Protein AF-A0A238JEQ0-F1 (afdb_monomer_lite)

Sequence (61 aa):
MEQLIAEIAEKHLRLETLEEQKSDRLDFKEHAVWNIKAALEAAYAAGAASTKLEAVTRQGK

Structure (mmCIF, N/CA/C/O backbone):
data_AF-A0A238JEQ0-F1
#
_entry.id   AF-A0A238JEQ0-F1
#
loop_
_atom_site.group_PDB
_atom_site.id
_atom_site.type_symbol
_atom_site.label_atom_id
_atom_site.label_alt_id
_atom_site.label_comp_id
_atom_site.label_asym_id
_atom_site.label_entity_id
_atom_site.label_seq_id
_atom_site.pdbx_PDB_ins_code
_atom_site.Cartn_x
_atom_site.Cartn_y
_atom_site.Cartn_z
_atom_site.occupancy
_atom_site.B_iso_or_equiv
_atom_site.auth_seq_id
_atom_site.auth_comp_id
_atom_site.auth_asym_id
_atom_site.auth_atom_id
_atom_site.pdbx_PDB_model_num
ATOM 1 N N . MET A 1 1 ? -1.842 -1.462 12.316 1.00 66.12 1 MET A N 1
ATOM 2 C CA . MET A 1 1 ? -1.915 -0.487 11.206 1.00 66.12 1 MET A CA 1
ATOM 3 C C . MET A 1 1 ? -1.028 -0.928 10.052 1.00 66.12 1 MET A C 1
ATOM 5 O O . MET A 1 1 ? -1.546 -1.079 8.960 1.00 66.12 1 MET A O 1
ATOM 9 N N . GLU A 1 2 ? 0.249 -1.224 10.301 1.00 78.62 2 GLU A N 1
ATOM 10 C CA . GLU A 1 2 ? 1.208 -1.664 9.269 1.00 78.62 2 GLU A CA 1
ATOM 11 C C . GLU A 1 2 ? 0.775 -2.930 8.513 1.00 78.62 2 GLU A C 1
ATOM 13 O O . GLU A 1 2 ? 0.760 -2.921 7.289 1.00 78.62 2 GLU A O 1
ATOM 18 N N . GLN A 1 3 ? 0.309 -3.971 9.215 1.00 88.69 3 GLN A N 1
ATOM 19 C CA . GLN A 1 3 ? -0.173 -5.211 8.578 1.00 88.69 3 GLN A CA 1
ATOM 20 C C . GLN A 1 3 ? -1.342 -4.972 7.608 1.00 88.69 3 GLN A C 1
ATOM 22 O O . GLN A 1 3 ? -1.342 -5.475 6.494 1.00 88.69 3 GLN A O 1
ATOM 27 N N . LEU A 1 4 ? -2.302 -4.129 7.996 1.00 93.44 4 LEU A N 1
ATOM 28 C CA . LEU A 1 4 ? -3.471 -3.815 7.172 1.00 93.44 4 LEU A CA 1
ATOM 29 C C . LEU A 1 4 ? -3.096 -3.033 5.907 1.00 93.44 4 LEU A C 1
ATOM 31 O O . LEU A 1 4 ? -3.667 -3.250 4.843 1.00 93.44 4 LEU A O 1
ATOM 35 N N . ILE A 1 5 ? -2.130 -2.119 6.016 1.00 94.19 5 ILE A N 1
ATOM 36 C CA . ILE A 1 5 ? -1.626 -1.367 4.863 1.00 94.19 5 ILE A CA 1
ATOM 37 C C . ILE A 1 5 ? -0.858 -2.306 3.921 1.00 94.19 5 ILE A C 1
ATOM 39 O O . ILE A 1 5 ? -1.044 -2.215 2.708 1.00 94.19 5 ILE A O 1
ATOM 43 N N . ALA A 1 6 ? -0.065 -3.239 4.460 1.00 95.69 6 ALA A N 1
ATOM 44 C CA . ALA A 1 6 ? 0.634 -4.253 3.672 1.00 95.69 6 ALA A CA 1
ATOM 45 C C . ALA A 1 6 ? -0.343 -5.161 2.904 1.00 95.69 6 ALA A C 1
ATOM 47 O O . ALA A 1 6 ? -0.184 -5.339 1.700 1.00 95.69 6 ALA A O 1
ATOM 48 N N . GLU A 1 7 ? -1.413 -5.638 3.547 1.00 96.31 7 GLU A N 1
ATOM 49 C CA . GLU A 1 7 ? -2.461 -6.433 2.887 1.00 96.31 7 GLU A CA 1
ATOM 50 C C . GLU A 1 7 ? -3.147 -5.667 1.743 1.00 96.31 7 GLU A C 1
ATOM 52 O O . GLU A 1 7 ? -3.413 -6.217 0.671 1.00 96.31 7 GLU A O 1
ATOM 57 N N . ILE A 1 8 ? -3.434 -4.376 1.941 1.00 97.56 8 ILE A N 1
ATOM 58 C CA . ILE A 1 8 ? -4.026 -3.524 0.899 1.00 97.56 8 ILE A CA 1
ATOM 59 C C . ILE A 1 8 ? -3.049 -3.349 -0.271 1.00 97.56 8 ILE A C 1
ATOM 61 O O . ILE A 1 8 ? -3.459 -3.444 -1.432 1.00 97.56 8 ILE A O 1
ATOM 65 N N . ALA A 1 9 ? -1.768 -3.112 0.016 1.00 97.12 9 ALA A N 1
ATOM 66 C CA . ALA A 1 9 ? -0.731 -2.967 -0.999 1.00 97.12 9 ALA A CA 1
ATOM 67 C C . ALA A 1 9 ? -0.534 -4.260 -1.805 1.00 97.12 9 ALA A C 1
ATOM 69 O O . ALA A 1 9 ? -0.504 -4.217 -3.037 1.00 97.12 9 ALA A O 1
ATOM 70 N N . GLU A 1 10 ? -0.495 -5.415 -1.146 1.00 97.19 10 GLU A N 1
ATOM 71 C CA . GLU A 1 10 ? -0.419 -6.717 -1.808 1.00 97.19 10 GLU A CA 1
ATOM 72 C C . GLU A 1 10 ? -1.640 -6.933 -2.714 1.00 97.19 10 GLU A C 1
ATOM 74 O O . GLU A 1 10 ? -1.513 -7.202 -3.910 1.00 97.19 10 GLU A O 1
ATOM 79 N N . LYS A 1 11 ? -2.847 -6.726 -2.182 1.00 97.88 11 LYS A N 1
ATOM 80 C CA . LYS A 1 11 ? -4.095 -7.005 -2.898 1.00 97.88 11 LYS A CA 1
ATOM 81 C C . LYS A 1 11 ? -4.322 -6.102 -4.109 1.00 97.88 11 LYS A C 1
ATOM 83 O O . LYS A 1 11 ? -4.775 -6.575 -5.152 1.00 97.88 11 LYS A O 1
ATOM 88 N N . HIS A 1 12 ? -4.073 -4.801 -3.971 1.00 98.19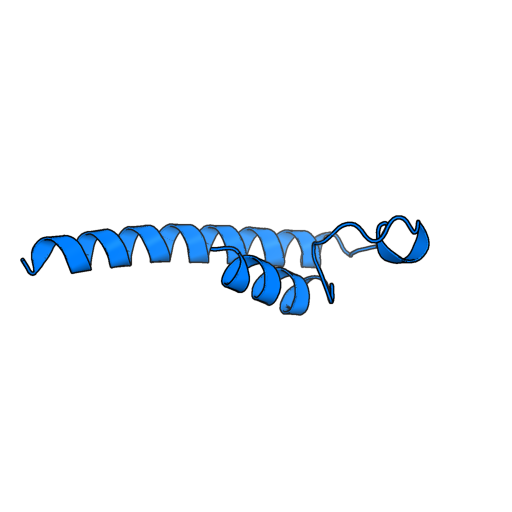 12 HIS A N 1
ATOM 89 C CA . HIS A 1 12 ? -4.430 -3.814 -4.994 1.00 98.19 12 HIS A CA 1
ATOM 90 C C . HIS A 1 12 ? -3.258 -3.431 -5.899 1.00 98.19 12 HIS A C 1
ATOM 92 O O . HIS A 1 12 ? -3.468 -3.143 -7.080 1.00 98.19 12 HIS A O 1
ATOM 98 N N . LEU A 1 13 ? -2.033 -3.446 -5.372 1.00 97.31 13 LEU A N 1
ATOM 99 C CA . LEU A 1 13 ? -0.829 -3.026 -6.090 1.00 97.31 13 LEU A CA 1
ATOM 100 C C . LEU A 1 13 ? 0.110 -4.201 -6.406 1.00 97.31 13 LEU A C 1
ATOM 102 O O . LEU A 1 13 ? 0.984 -4.054 -7.257 1.00 97.31 13 LEU A O 1
ATOM 106 N N . ARG A 1 14 ? -0.105 -5.389 -5.816 1.00 96.00 14 ARG A N 1
ATOM 107 C CA . ARG A 1 14 ? 0.787 -6.561 -5.934 1.00 96.00 14 ARG A CA 1
ATOM 108 C C . ARG A 1 14 ? 2.216 -6.249 -5.492 1.00 96.00 14 ARG A C 1
ATOM 110 O O . ARG A 1 14 ? 3.180 -6.700 -6.111 1.00 96.00 14 ARG A O 1
ATOM 117 N N . LEU A 1 15 ? 2.331 -5.442 -4.441 1.00 95.81 15 LEU A N 1
ATOM 118 C CA . LEU A 1 15 ? 3.590 -5.175 -3.761 1.00 95.81 15 LEU A CA 1
ATOM 119 C C . LEU A 1 15 ? 3.795 -6.236 -2.681 1.00 95.81 15 LEU A C 1
ATOM 121 O O . LEU A 1 15 ? 2.944 -6.403 -1.817 1.00 95.81 15 LEU A O 1
ATOM 125 N N . GLU A 1 16 ? 4.915 -6.948 -2.753 1.00 92.50 16 GLU A N 1
ATOM 126 C CA . GLU A 1 16 ? 5.295 -7.968 -1.765 1.00 92.50 16 GLU A CA 1
ATOM 127 C C . GLU A 1 16 ? 5.743 -7.341 -0.437 1.00 92.50 16 GLU A C 1
ATOM 129 O O . GLU A 1 16 ? 5.570 -7.918 0.631 1.00 92.50 16 GLU A O 1
ATOM 134 N N . THR A 1 17 ? 6.309 -6.138 -0.503 1.00 94.62 17 THR A N 1
ATOM 135 C CA . THR A 1 17 ? 6.751 -5.373 0.659 1.00 94.62 17 THR A CA 1
ATOM 136 C C . THR A 1 17 ? 6.601 -3.879 0.392 1.00 94.62 17 THR A C 1
ATOM 138 O O . THR A 1 17 ? 6.604 -3.441 -0.761 1.00 94.62 17 THR A O 1
ATOM 141 N N . LEU A 1 18 ? 6.461 -3.110 1.470 1.00 94.38 18 LEU A N 1
ATOM 142 C CA . LEU A 1 18 ? 6.516 -1.646 1.469 1.00 94.38 18 LEU A CA 1
ATOM 143 C C . LEU A 1 18 ? 7.856 -1.113 1.999 1.00 94.38 18 LEU A C 1
ATOM 145 O O . LEU A 1 18 ? 8.052 0.097 2.048 1.00 94.38 18 LEU A O 1
ATOM 149 N N . GLU A 1 19 ? 8.763 -2.009 2.386 1.00 95.75 19 GLU A N 1
ATOM 150 C CA . GLU A 1 19 ? 10.119 -1.664 2.802 1.00 95.75 19 GLU A CA 1
ATOM 151 C C . GLU A 1 19 ? 10.993 -1.322 1.588 1.00 95.75 19 GLU A C 1
ATOM 153 O O . GLU A 1 19 ? 10.896 -1.965 0.540 1.00 95.75 19 GLU A O 1
ATOM 158 N N . GLU A 1 20 ? 11.890 -0.347 1.748 1.00 96.12 20 GLU A N 1
ATOM 159 C CA . GLU A 1 20 ? 12.867 0.022 0.719 1.00 96.12 20 GLU A CA 1
ATOM 160 C C . GLU A 1 20 ? 13.878 -1.110 0.482 1.00 96.12 20 GLU A C 1
ATOM 162 O O . GLU A 1 20 ? 14.536 -1.589 1.410 1.00 96.12 20 GLU A O 1
ATOM 167 N N . GLN A 1 21 ? 14.069 -1.497 -0.779 1.00 97.06 21 GLN A N 1
ATOM 168 C CA . GLN A 1 21 ? 14.986 -2.573 -1.169 1.00 97.06 21 GLN A CA 1
ATOM 169 C C . GLN A 1 21 ? 16.290 -2.069 -1.796 1.00 97.06 21 GLN A C 1
ATOM 171 O O . GLN A 1 21 ? 17.175 -2.870 -2.107 1.00 97.06 21 GLN A O 1
ATOM 176 N N . LYS A 1 22 ? 16.443 -0.748 -1.951 1.00 97.12 22 LYS A N 1
ATOM 177 C CA . LYS A 1 22 ? 17.607 -0.092 -2.573 1.00 97.12 22 LYS A CA 1
ATOM 178 C C . LYS A 1 22 ? 17.890 -0.635 -3.974 1.00 97.12 22 LYS A C 1
ATOM 180 O O . LYS A 1 22 ? 19.040 -0.849 -4.360 1.00 97.12 22 LYS A O 1
ATOM 185 N N . SER A 1 23 ? 16.831 -0.894 -4.728 1.00 96.19 23 SER A N 1
ATOM 186 C CA . SER A 1 23 ? 16.900 -1.440 -6.072 1.00 96.19 23 SER A CA 1
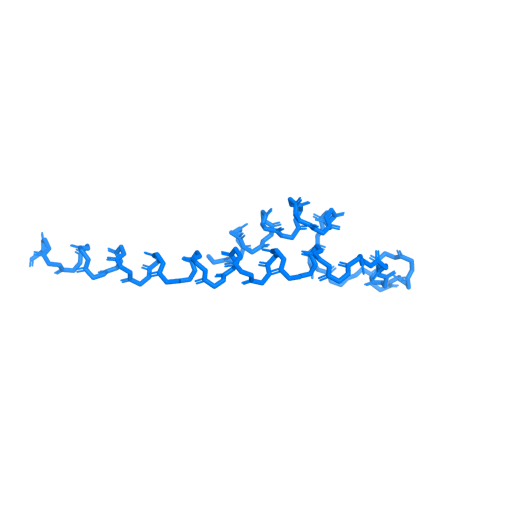ATOM 187 C C . SER A 1 23 ? 15.813 -0.825 -6.928 1.00 96.19 23 SER A C 1
ATOM 189 O O . SER A 1 23 ? 14.633 -1.077 -6.703 1.00 96.19 23 SER A O 1
ATOM 191 N N . ASP A 1 24 ? 16.213 -0.117 -7.985 1.00 93.25 24 ASP A N 1
ATOM 192 C CA . ASP A 1 24 ? 15.262 0.595 -8.838 1.00 93.25 24 ASP A CA 1
ATOM 193 C C . ASP A 1 24 ? 14.126 -0.307 -9.343 1.00 93.25 24 ASP A C 1
ATOM 195 O O . ASP A 1 24 ? 12.954 0.045 -9.292 1.00 93.25 24 ASP A O 1
ATOM 199 N N . ARG A 1 25 ? 14.457 -1.529 -9.774 1.00 94.38 25 ARG A N 1
ATOM 200 C CA . ARG A 1 25 ? 13.471 -2.497 -10.280 1.00 94.38 25 ARG A CA 1
ATOM 201 C C . ARG A 1 25 ? 12.506 -2.991 -9.194 1.00 94.38 25 ARG A C 1
ATOM 203 O O . ARG A 1 25 ? 11.392 -3.430 -9.502 1.00 94.38 25 ARG A O 1
ATOM 210 N N . LEU A 1 26 ? 12.950 -3.042 -7.942 1.00 93.94 26 LEU A N 1
ATOM 211 C CA . LEU A 1 26 ? 12.137 -3.520 -6.826 1.00 93.94 26 LEU A CA 1
ATOM 212 C C . LEU A 1 26 ? 11.305 -2.390 -6.217 1.00 93.94 26 LEU A C 1
ATOM 214 O O . LEU A 1 26 ? 10.146 -2.641 -5.903 1.00 93.94 26 LEU A O 1
ATOM 218 N N . ASP A 1 27 ? 11.846 -1.175 -6.173 1.00 95.56 27 ASP A N 1
ATOM 219 C CA . ASP A 1 27 ? 11.241 -0.022 -5.504 1.00 95.56 27 ASP A CA 1
ATOM 220 C C . ASP A 1 27 ? 10.381 0.848 -6.439 1.00 95.56 27 ASP A C 1
ATOM 222 O O . ASP A 1 27 ? 9.368 1.399 -6.013 1.00 95.56 27 ASP A O 1
ATOM 226 N N . PHE A 1 28 ? 10.707 0.935 -7.735 1.00 94.44 28 PHE A N 1
ATOM 227 C CA . PHE A 1 28 ? 9.907 1.683 -8.710 1.00 94.44 28 PHE A CA 1
ATOM 228 C C . PHE A 1 28 ? 9.011 0.739 -9.512 1.00 94.44 28 PHE A C 1
ATOM 230 O O . PHE A 1 28 ? 9.445 0.051 -10.439 1.00 94.44 28 PHE A O 1
ATOM 237 N N . LYS A 1 29 ? 7.728 0.703 -9.142 1.00 92.81 29 LYS A N 1
ATOM 238 C CA . LYS A 1 29 ? 6.699 -0.091 -9.821 1.00 92.81 29 LYS A CA 1
ATOM 239 C C . LYS A 1 29 ? 5.747 0.787 -10.620 1.00 92.81 29 LYS A C 1
ATOM 241 O O . LYS A 1 29 ? 5.290 1.826 -10.153 1.00 92.81 29 LYS A O 1
ATOM 246 N N . GLU A 1 30 ? 5.382 0.311 -11.804 1.00 96.06 30 GLU A N 1
ATOM 247 C CA . GLU A 1 30 ? 4.313 0.905 -12.600 1.00 96.06 30 GLU A CA 1
ATOM 248 C C . GLU A 1 30 ? 2.963 0.297 -12.210 1.00 96.06 30 GLU A C 1
ATOM 250 O O . GLU A 1 30 ? 2.774 -0.925 -12.197 1.00 96.06 30 GLU A O 1
ATOM 255 N N . HIS A 1 31 ? 1.996 1.161 -11.910 1.00 96.44 31 HIS A N 1
ATOM 256 C CA . HIS A 1 31 ? 0.648 0.759 -11.534 1.00 96.44 31 HIS A CA 1
ATOM 257 C C . HIS A 1 31 ? -0.394 1.559 -12.300 1.00 96.44 31 HIS A C 1
ATOM 259 O O . HIS A 1 31 ? -0.271 2.765 -12.507 1.00 96.44 31 HIS A O 1
ATOM 265 N N . ALA A 1 32 ? -1.466 0.875 -12.685 1.00 98.00 32 ALA A N 1
ATOM 266 C CA . ALA A 1 32 ? -2.626 1.530 -13.258 1.00 98.00 32 ALA A CA 1
ATOM 267 C C . ALA A 1 32 ? -3.272 2.480 -12.237 1.00 98.00 32 ALA A C 1
ATOM 269 O O . ALA A 1 32 ? -3.456 2.131 -11.069 1.00 98.00 32 ALA A O 1
ATOM 270 N N . VAL A 1 33 ? -3.708 3.652 -12.702 1.00 98.12 33 VAL A N 1
ATOM 271 C CA . VAL A 1 33 ? -4.337 4.681 -11.854 1.00 98.12 33 VAL A CA 1
ATOM 272 C C . VAL A 1 33 ? -5.587 4.184 -11.122 1.00 98.12 33 VAL A C 1
ATOM 274 O O . VAL A 1 33 ? -5.858 4.616 -10.005 1.00 98.12 33 VAL A O 1
ATOM 277 N N . TRP A 1 34 ? -6.327 3.230 -11.696 1.00 98.50 34 TRP A N 1
ATOM 278 C CA . TRP A 1 34 ? -7.485 2.627 -11.029 1.00 98.50 34 TRP A CA 1
ATOM 279 C C . TRP A 1 34 ? -7.100 1.678 -9.886 1.00 98.50 34 TRP A C 1
ATOM 281 O O . TRP A 1 34 ? -7.831 1.604 -8.902 1.00 98.50 34 TRP A O 1
ATOM 291 N N . ASN A 1 35 ? -5.947 1.004 -9.960 1.00 98.50 35 ASN A N 1
ATOM 292 C CA . ASN A 1 35 ? -5.442 0.186 -8.853 1.00 98.50 35 ASN A CA 1
ATOM 293 C C . ASN A 1 35 ? -5.001 1.070 -7.684 1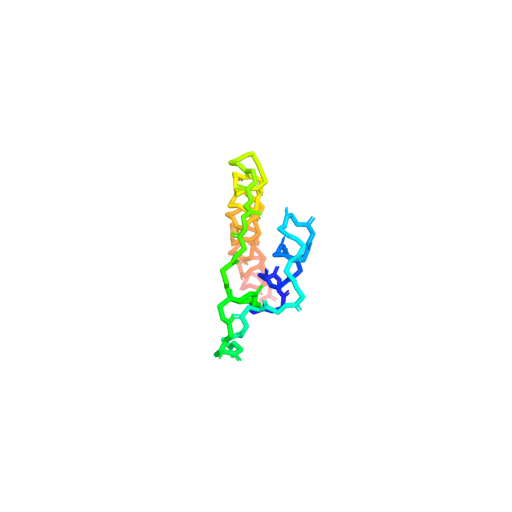.00 98.50 35 ASN A C 1
ATOM 295 O O . ASN A 1 35 ? -5.330 0.779 -6.537 1.00 98.50 35 ASN A O 1
ATOM 299 N N . ILE A 1 36 ? -4.321 2.183 -7.986 1.00 98.12 36 ILE A N 1
ATOM 300 C CA . ILE A 1 36 ? -3.937 3.190 -6.987 1.00 98.12 36 ILE A CA 1
ATOM 301 C C . ILE A 1 36 ? -5.187 3.755 -6.309 1.00 98.12 36 ILE A C 1
ATOM 303 O O . ILE A 1 36 ? -5.263 3.784 -5.083 1.00 98.12 36 ILE A O 1
ATOM 307 N N . LYS A 1 37 ? -6.204 4.133 -7.093 1.00 98.62 37 LYS A N 1
ATOM 308 C CA . LYS A 1 37 ? -7.490 4.600 -6.560 1.00 98.62 37 LYS A CA 1
ATOM 309 C C . LYS A 1 37 ? -8.125 3.569 -5.619 1.00 98.62 37 LYS A C 1
ATOM 311 O O . LYS A 1 37 ? -8.486 3.925 -4.502 1.00 98.62 37 LYS A O 1
ATOM 316 N N . ALA A 1 38 ? -8.211 2.307 -6.038 1.00 98.56 38 ALA A N 1
ATOM 317 C CA . ALA A 1 38 ? -8.801 1.245 -5.224 1.00 98.56 38 ALA A CA 1
ATOM 318 C C . ALA A 1 38 ? -8.035 1.014 -3.907 1.00 98.56 38 ALA A C 1
ATOM 320 O O . ALA A 1 38 ? -8.659 0.837 -2.863 1.00 98.56 38 ALA A O 1
ATOM 321 N N . ALA A 1 39 ? -6.698 1.062 -3.934 1.00 98.19 39 ALA A N 1
ATOM 322 C CA . ALA A 1 39 ? -5.871 0.945 -2.733 1.00 98.19 39 ALA A CA 1
ATOM 323 C C . ALA A 1 39 ? -6.129 2.097 -1.744 1.00 98.19 39 ALA A C 1
ATOM 325 O O . ALA A 1 39 ? -6.286 1.864 -0.546 1.00 98.19 39 ALA A O 1
ATOM 326 N N . LEU A 1 40 ? -6.222 3.334 -2.243 1.00 98.12 40 LEU A N 1
ATOM 327 C CA . LEU A 1 40 ? -6.495 4.518 -1.422 1.00 98.12 40 LEU A CA 1
ATOM 328 C C . LEU A 1 40 ? -7.899 4.486 -0.805 1.00 98.12 40 LEU A C 1
ATOM 330 O O . LEU A 1 40 ? -8.056 4.778 0.380 1.00 98.12 40 LEU A O 1
ATOM 334 N N . GLU A 1 41 ? -8.913 4.097 -1.580 1.00 98.25 41 GLU A N 1
ATOM 335 C CA . GLU A 1 41 ? -10.286 3.932 -1.084 1.00 98.25 41 GLU A CA 1
ATOM 336 C C . GLU A 1 41 ? -10.360 2.854 0.008 1.00 98.25 41 GLU A C 1
ATOM 338 O O . GLU A 1 41 ? -10.978 3.072 1.054 1.00 98.25 41 GLU A O 1
ATOM 343 N N . ALA A 1 42 ? -9.675 1.722 -0.192 1.00 97.69 42 ALA A N 1
ATOM 344 C CA . ALA A 1 42 ? -9.590 0.653 0.798 1.00 97.69 42 ALA A CA 1
ATOM 345 C C . ALA A 1 42 ? -8.895 1.119 2.088 1.00 97.69 42 ALA A C 1
ATOM 347 O O . ALA A 1 42 ? -9.412 0.880 3.180 1.00 97.69 42 ALA A O 1
ATOM 348 N N . ALA A 1 43 ? -7.770 1.831 1.976 1.00 96.25 43 ALA A N 1
ATOM 349 C CA . ALA A 1 43 ? -7.042 2.365 3.126 1.00 96.25 43 ALA A CA 1
ATOM 350 C C . ALA A 1 43 ? -7.884 3.374 3.922 1.00 96.25 43 ALA A C 1
ATOM 352 O O . ALA A 1 43 ? -7.932 3.308 5.153 1.00 96.25 43 ALA A O 1
ATOM 353 N N . TYR A 1 44 ? -8.605 4.265 3.233 1.00 95.69 44 TYR A N 1
ATOM 354 C CA . TYR A 1 44 ? -9.496 5.233 3.872 1.00 95.69 44 TYR A CA 1
ATOM 355 C C . TYR A 1 44 ? -10.634 4.548 4.642 1.00 95.69 44 TYR A C 1
ATOM 357 O O . TYR A 1 44 ? -10.865 4.848 5.816 1.00 95.69 44 TYR A O 1
ATOM 365 N N . ALA A 1 45 ? -11.315 3.588 4.010 1.00 95.06 45 ALA A N 1
ATOM 366 C CA . ALA A 1 45 ? -12.397 2.839 4.644 1.00 95.06 45 ALA A CA 1
ATOM 367 C C . ALA A 1 45 ? -11.908 2.042 5.866 1.00 95.06 45 ALA A C 1
ATOM 369 O O . ALA A 1 45 ? -12.559 2.036 6.913 1.00 95.06 45 ALA A O 1
ATOM 370 N N . ALA A 1 46 ? -10.738 1.412 5.754 1.00 92.94 46 ALA A N 1
ATOM 371 C CA . ALA A 1 46 ? -10.120 0.650 6.830 1.00 92.94 46 ALA A CA 1
ATOM 372 C C . ALA A 1 46 ? -9.724 1.539 8.027 1.00 92.94 46 ALA A C 1
ATOM 374 O O . ALA A 1 46 ? -9.959 1.181 9.188 1.00 92.94 46 ALA A O 1
ATOM 375 N N . GLY A 1 47 ? -9.196 2.737 7.756 1.00 91.06 47 GLY A N 1
ATOM 376 C CA . GLY A 1 47 ? -8.924 3.752 8.774 1.00 91.06 47 GLY A CA 1
ATOM 377 C C . GLY A 1 47 ? -10.194 4.204 9.502 1.00 91.06 47 GLY A C 1
ATOM 378 O O . GLY A 1 47 ? -10.245 4.179 10.732 1.00 91.06 47 GLY A O 1
ATOM 379 N N . ALA A 1 48 ? -11.257 4.527 8.758 1.00 90.25 48 ALA A N 1
ATOM 380 C CA . ALA A 1 48 ? -12.543 4.930 9.333 1.00 90.25 48 ALA A CA 1
ATOM 381 C C . ALA A 1 48 ? -13.179 3.826 10.203 1.00 90.25 48 ALA A C 1
ATOM 383 O O . ALA A 1 48 ? -13.717 4.099 11.281 1.00 90.25 48 ALA A O 1
ATOM 384 N N . ALA A 1 49 ? -13.087 2.564 9.770 1.00 88.00 49 ALA A N 1
ATOM 385 C CA . ALA A 1 49 ? -13.573 1.418 10.535 1.00 88.00 49 ALA A CA 1
ATOM 386 C C . ALA A 1 49 ? -12.800 1.223 11.850 1.00 88.00 49 ALA A C 1
ATOM 388 O O . ALA A 1 49 ? -13.407 0.928 12.883 1.00 88.00 49 ALA A O 1
ATOM 389 N N . SER A 1 50 ? -11.483 1.453 11.833 1.00 82.88 50 SER A N 1
ATOM 390 C CA . SER A 1 50 ? -10.628 1.340 13.021 1.00 82.88 50 SER A CA 1
ATOM 391 C C . SER A 1 50 ? -11.040 2.339 14.109 1.00 82.88 50 SER A C 1
ATOM 393 O O . SER A 1 50 ? -11.169 1.969 15.274 1.00 82.88 50 SER A O 1
ATOM 395 N N . THR A 1 51 ? -11.368 3.582 13.739 1.00 76.62 51 THR A N 1
ATOM 396 C CA . THR A 1 51 ? -11.883 4.591 14.684 1.00 76.62 51 THR A CA 1
ATOM 397 C C . THR A 1 51 ? -13.239 4.201 15.282 1.00 76.62 51 THR A C 1
ATOM 399 O O . THR A 1 51 ? -13.488 4.428 16.468 1.00 7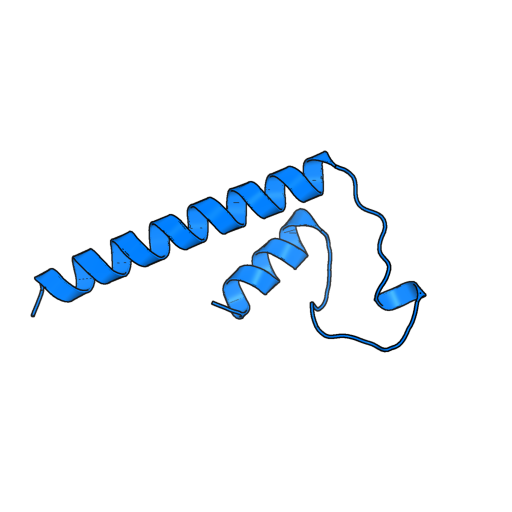6.62 51 THR A O 1
ATOM 402 N N . LYS A 1 52 ? -14.122 3.579 14.490 1.00 72.69 52 LYS A N 1
ATOM 403 C CA . LYS A 1 52 ? -15.435 3.121 14.970 1.00 72.69 52 LYS A CA 1
ATOM 404 C C . LYS A 1 52 ? -15.310 1.971 15.973 1.00 72.69 52 LYS A C 1
ATOM 406 O O . LYS A 1 52 ? -16.030 1.963 16.969 1.00 72.69 52 LYS A O 1
ATOM 411 N N . LEU A 1 53 ? -14.391 1.032 15.743 1.00 65.44 53 LEU A N 1
ATOM 412 C CA . LEU A 1 53 ? -14.123 -0.071 16.669 1.00 65.44 53 LEU A CA 1
ATOM 413 C C . LEU A 1 53 ? -13.561 0.436 18.006 1.00 65.44 53 LEU A C 1
ATOM 415 O O . LEU A 1 53 ? -14.028 0.028 19.067 1.00 65.44 53 LEU A O 1
ATOM 419 N N . GLU A 1 54 ? -12.628 1.387 17.967 1.00 63.38 54 GLU A N 1
ATOM 420 C CA . GLU A 1 54 ? -12.063 2.036 19.158 1.00 63.38 54 GLU A CA 1
ATOM 421 C C . GLU A 1 54 ? -13.141 2.734 20.011 1.00 63.38 54 GLU A C 1
ATOM 423 O O . GLU A 1 54 ? -13.121 2.653 21.239 1.00 63.38 54 GLU A O 1
ATOM 428 N N . ALA A 1 55 ? -14.116 3.393 19.376 1.00 63.25 55 ALA A N 1
ATOM 429 C CA . ALA A 1 55 ? -15.226 4.046 20.074 1.00 63.25 55 ALA A CA 1
ATOM 430 C C . ALA A 1 55 ? -16.182 3.040 20.742 1.00 63.25 55 ALA A C 1
ATOM 432 O O . ALA A 1 55 ? -16.594 3.252 21.881 1.00 63.25 55 ALA A O 1
ATOM 433 N N . VAL A 1 56 ? -16.482 1.922 20.073 1.00 62.47 56 VAL A N 1
ATOM 434 C CA . VAL A 1 56 ? -17.309 0.837 20.633 1.00 62.47 56 VAL A CA 1
ATOM 435 C C . VAL A 1 56 ? -16.595 0.152 21.803 1.00 62.47 56 VAL A C 1
ATOM 437 O O . V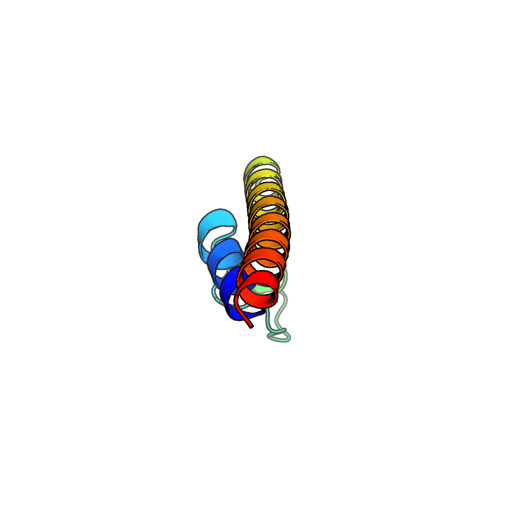AL A 1 56 ? -17.207 -0.107 22.834 1.00 62.47 56 VAL A O 1
ATOM 440 N N . THR A 1 57 ? -15.285 -0.073 21.688 1.00 61.06 57 THR A N 1
ATOM 441 C CA . THR A 1 57 ? -14.482 -0.725 22.738 1.00 61.06 57 THR A CA 1
ATOM 442 C C . THR A 1 57 ? -14.334 0.152 23.990 1.00 61.06 57 THR A C 1
ATOM 444 O O . THR A 1 57 ? -14.216 -0.370 25.097 1.00 61.06 57 THR A O 1
ATOM 447 N N . ARG A 1 58 ? -14.386 1.487 23.853 1.00 58.56 58 ARG A N 1
ATOM 448 C CA . ARG A 1 58 ? -14.360 2.428 24.990 1.00 58.56 58 ARG A CA 1
ATOM 449 C C . ARG A 1 58 ? -15.695 2.567 25.726 1.00 58.56 58 ARG A C 1
ATOM 451 O O . ARG A 1 58 ? -15.676 2.955 26.885 1.00 58.56 58 ARG A O 1
ATOM 458 N N . GLN A 1 59 ? -16.829 2.259 25.097 1.00 57.22 59 GLN A N 1
ATOM 459 C CA . GLN A 1 59 ? -18.157 2.366 25.726 1.00 57.22 59 GLN A CA 1
ATOM 460 C C . GLN A 1 59 ? -18.562 1.131 26.551 1.00 57.22 59 GLN A C 1
ATOM 462 O O . GLN A 1 59 ? -19.629 1.130 27.158 1.00 57.22 59 GLN A O 1
ATOM 467 N N . GLY A 1 60 ? -17.728 0.086 26.578 1.00 54.84 60 GLY A N 1
ATOM 468 C CA . GLY A 1 60 ? -17.959 -1.149 27.336 1.00 54.84 60 GLY A CA 1
ATOM 469 C C . GLY A 1 60 ? -17.110 -1.315 28.604 1.00 54.84 60 GLY A C 1
ATOM 470 O O . GLY A 1 60 ? -17.049 -2.430 29.118 1.00 54.84 60 GLY A O 1
ATOM 471 N N . LYS A 1 61 ?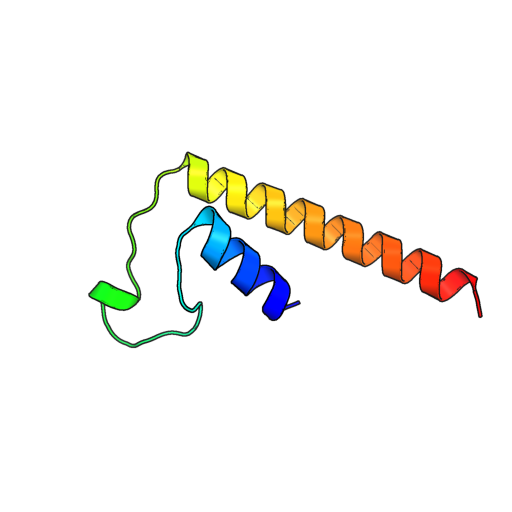 -16.428 -0.264 29.080 1.00 43.94 61 LYS A N 1
ATOM 472 C CA . LYS A 1 61 ? -15.707 -0.246 30.365 1.00 43.94 61 LYS A CA 1
ATOM 473 C C . LYS A 1 61 ? -16.345 0.728 31.341 1.00 43.94 61 LYS A C 1
ATOM 475 O O . LYS A 1 61 ? -16.720 1.828 30.884 1.00 43.94 61 LYS A O 1
#

Organism: NCBI:txid1037362

Radius of gyration: 15.01 Å; chains: 1; bounding box: 36×13×44 Å

Foldseek 3Di:
DQVQLCVLCCVLVVQNDPDDPVDCVNNDDDDDPVSVVSSVVSVVVVVVVVVVVVVVVVVPD

pLDDT: mean 88.57, std 14.0, range [43.94, 98.62]

Secondary structure (DSSP, 8-state):
-HHHHHHHHHHHH--S-SS--S-HHHH-----HHHHHHHHHHHHHHHHHHHHHHHHHHTT-

InterPro domains:
  IPR054195 Domain of unknown function DUF6900 [PF21841] (2-50)